Protein AF-A0A951X5V2-F1 (afdb_monomer_lite)

Secondary structure (DSSP, 8-state):
-HHHHHHHHHHHHTSTT--S-----GGGG-S--SBSS---EETTEE-HHHHHH--B-HHHHHHTT-

Structure (mmCIF, N/CA/C/O backbone):
data_AF-A0A951X5V2-F1
#
_entry.id   AF-A0A951X5V2-F1
#
loop_
_atom_site.group_PDB
_atom_site.id
_atom_site.type_symbol
_atom_site.label_atom_id
_atom_site.label_alt_id
_atom_site.label_comp_id
_atom_site.label_asym_id
_atom_site.label_entity_id
_atom_site.label_seq_id
_atom_site.pdbx_PDB_ins_code
_atom_site.Cartn_x
_atom_site.Cartn_y
_atom_site.Cartn_z
_atom_site.occupancy
_atom_site.B_iso_or_equiv
_atom_site.auth_seq_id
_atom_site.auth_comp_id
_atom_site.auth_asym_id
_atom_site.auth_atom_id
_atom_site.pdbx_PDB_model_num
ATOM 1 N N . GLY A 1 1 ? -2.792 6.697 10.807 1.00 72.75 1 GLY A N 1
ATOM 2 C CA . GLY A 1 1 ? -2.384 5.369 10.320 1.00 72.75 1 GLY A CA 1
ATOM 3 C C . GLY A 1 1 ? -1.225 5.495 9.384 1.00 72.75 1 GLY A C 1
ATOM 4 O O . GLY A 1 1 ? -1.290 6.314 8.473 1.00 72.75 1 GLY A O 1
ATOM 5 N N . THR A 1 2 ? -0.168 4.731 9.610 1.00 84.31 2 THR A N 1
ATOM 6 C CA . THR A 1 2 ? 1.018 4.769 8.747 1.00 84.31 2 THR A CA 1
ATOM 7 C C . THR A 1 2 ? 0.786 4.043 7.432 1.00 84.31 2 THR A C 1
ATOM 9 O O . THR A 1 2 ? 1.305 4.481 6.418 1.00 84.31 2 THR A O 1
ATOM 12 N N . GLY A 1 3 ? -0.059 3.013 7.407 1.00 93.62 3 GLY A N 1
ATOM 13 C CA . GLY A 1 3 ? -0.333 2.181 6.240 1.00 93.62 3 GLY A CA 1
ATOM 14 C C . GLY A 1 3 ? -0.989 2.954 5.103 1.00 93.62 3 GLY A C 1
ATOM 15 O O . GLY A 1 3 ? -0.578 2.809 3.957 1.00 93.62 3 GLY A O 1
ATOM 16 N N . ILE A 1 4 ? -1.930 3.863 5.397 1.00 95.69 4 ILE A N 1
ATOM 17 C CA . ILE A 1 4 ? -2.505 4.731 4.355 1.00 95.69 4 ILE A CA 1
ATOM 18 C C . ILE A 1 4 ? -1.469 5.729 3.815 1.00 95.69 4 ILE A C 1
ATOM 20 O O . ILE A 1 4 ? -1.470 6.032 2.623 1.00 95.69 4 ILE A O 1
ATOM 24 N N . GLY A 1 5 ? -0.553 6.202 4.667 1.00 95.75 5 GLY A N 1
ATOM 25 C CA . GLY A 1 5 ? 0.576 7.038 4.258 1.00 95.75 5 GLY A CA 1
ATOM 26 C C . GLY A 1 5 ? 1.536 6.278 3.344 1.00 95.75 5 GLY A C 1
ATOM 27 O O . GLY A 1 5 ? 1.825 6.744 2.245 1.00 95.75 5 GLY A O 1
ATOM 28 N N . THR A 1 6 ? 1.946 5.073 3.750 1.00 96.19 6 THR A N 1
ATOM 29 C CA . THR A 1 6 ? 2.764 4.153 2.952 1.00 96.19 6 THR A CA 1
ATOM 30 C C . THR A 1 6 ? 2.114 3.854 1.605 1.00 96.19 6 THR A C 1
ATOM 32 O O . THR A 1 6 ? 2.779 3.965 0.580 1.00 96.19 6 THR A O 1
ATOM 35 N N . ALA A 1 7 ? 0.814 3.550 1.574 1.00 96.56 7 ALA A N 1
ATOM 36 C CA . ALA A 1 7 ? 0.082 3.291 0.338 1.00 96.56 7 ALA A CA 1
ATOM 37 C C . ALA A 1 7 ? 0.171 4.474 -0.636 1.00 96.56 7 ALA A C 1
ATOM 39 O O . ALA A 1 7 ? 0.468 4.302 -1.814 1.00 96.56 7 ALA A O 1
ATOM 40 N N . ARG A 1 8 ? -0.053 5.702 -0.152 1.00 97.00 8 ARG A N 1
ATOM 41 C CA . ARG A 1 8 ? 0.027 6.907 -0.994 1.00 97.00 8 ARG A CA 1
ATOM 42 C C . ARG A 1 8 ? 1.459 7.208 -1.427 1.00 97.00 8 ARG A C 1
ATOM 44 O O . ARG A 1 8 ? 1.665 7.560 -2.585 1.00 97.00 8 ARG A O 1
ATOM 51 N N . ALA A 1 9 ? 2.432 7.014 -0.544 1.00 96.88 9 ALA A N 1
ATOM 52 C CA . ALA A 1 9 ? 3.841 7.178 -0.869 1.00 96.88 9 ALA A CA 1
ATOM 53 C C . ALA A 1 9 ? 4.315 6.159 -1.919 1.00 96.88 9 ALA A C 1
ATOM 55 O O . ALA A 1 9 ? 5.042 6.545 -2.826 1.00 96.88 9 ALA A O 1
ATOM 56 N N . ALA A 1 10 ? 3.837 4.910 -1.879 1.00 96.75 10 ALA A N 1
ATOM 57 C CA . ALA A 1 10 ? 4.139 3.898 -2.893 1.00 96.75 10 ALA A CA 1
ATOM 58 C C . ALA A 1 10 ? 3.661 4.315 -4.297 1.00 96.75 10 ALA A C 1
ATOM 60 O O . ALA A 1 10 ? 4.372 4.112 -5.275 1.00 96.75 10 ALA A O 1
ATOM 61 N N . LEU A 1 11 ? 2.493 4.962 -4.405 1.00 96.75 11 LEU A N 1
ATOM 62 C CA . LEU A 1 11 ? 1.985 5.469 -5.689 1.00 96.75 11 LEU A CA 1
ATOM 63 C C . LEU A 1 11 ? 2.832 6.619 -6.248 1.00 96.75 11 LEU A C 1
ATOM 65 O O . LEU A 1 11 ? 3.000 6.721 -7.463 1.00 96.75 11 LEU A O 1
ATOM 69 N N . VAL A 1 12 ? 3.357 7.476 -5.367 1.00 96.75 12 VAL A N 1
ATOM 70 C CA . VAL A 1 12 ? 4.288 8.550 -5.742 1.00 96.75 12 VAL A CA 1
ATOM 71 C C . VAL A 1 12 ? 5.645 7.967 -6.136 1.00 96.75 12 VAL A C 1
ATOM 73 O O . VAL A 1 12 ? 6.191 8.350 -7.163 1.00 96.75 12 VAL A O 1
ATOM 76 N N . ALA A 1 13 ? 6.157 7.003 -5.370 1.00 96.88 13 ALA A N 1
ATOM 77 C CA . ALA A 1 13 ? 7.423 6.325 -5.642 1.00 96.88 13 ALA A CA 1
ATOM 78 C C . ALA A 1 13 ? 7.400 5.492 -6.935 1.00 96.88 13 ALA A C 1
ATOM 80 O O . ALA A 1 13 ? 8.449 5.201 -7.489 1.00 96.88 13 ALA A O 1
ATOM 81 N N . ALA A 1 14 ? 6.216 5.127 -7.432 1.00 95.81 14 ALA A N 1
ATOM 82 C CA . ALA A 1 14 ? 6.047 4.448 -8.713 1.00 95.81 14 ALA A CA 1
ATOM 83 C C . ALA A 1 14 ? 6.013 5.390 -9.930 1.00 95.81 14 ALA A C 1
ATOM 85 O O . ALA A 1 14 ? 5.865 4.921 -11.060 1.00 95.81 14 ALA A O 1
ATOM 86 N N . GLN A 1 15 ? 6.079 6.709 -9.726 1.00 96.00 15 GLN A N 1
ATOM 87 C CA . GLN A 1 15 ? 6.101 7.664 -10.832 1.00 96.00 15 GLN A CA 1
ATOM 88 C C . GLN A 1 15 ? 7.477 7.697 -11.519 1.00 96.00 15 GLN A C 1
ATOM 90 O O . GLN A 1 15 ? 8.496 7.423 -10.880 1.00 96.00 15 GLN A O 1
ATOM 95 N N . PRO A 1 16 ? 7.535 8.089 -12.806 1.00 96.75 16 PRO A N 1
ATOM 96 C CA . PRO A 1 16 ? 8.802 8.311 -13.494 1.00 96.75 16 PRO A CA 1
ATOM 97 C C . PRO A 1 16 ? 9.714 9.289 -12.737 1.00 96.75 16 PRO A C 1
ATOM 99 O O . PRO A 1 16 ? 9.252 10.327 -12.261 1.00 96.75 16 PRO A O 1
ATOM 102 N N . GLY A 1 17 ? 11.013 8.981 -12.674 1.00 95.31 17 GLY A N 1
ATOM 103 C CA . GLY A 1 17 ? 12.029 9.813 -12.018 1.00 95.31 17 GLY A CA 1
ATOM 104 C C . GLY A 1 17 ? 12.321 9.450 -10.558 1.00 95.31 17 GLY A C 1
ATOM 105 O O . GLY A 1 17 ? 13.178 10.083 -9.943 1.00 95.31 17 GLY A O 1
ATOM 106 N N . VAL A 1 18 ? 11.648 8.437 -10.002 1.00 95.38 18 VAL A N 1
ATOM 107 C CA . VAL A 1 18 ? 12.034 7.802 -8.732 1.00 95.38 18 VAL A CA 1
ATOM 108 C C . VAL A 1 18 ? 12.734 6.480 -9.042 1.00 95.38 18 VAL A C 1
ATOM 110 O O . VAL A 1 18 ? 12.127 5.415 -9.058 1.00 95.38 18 VAL A O 1
ATOM 113 N N . ASP A 1 19 ? 14.037 6.562 -9.303 1.00 94.88 19 ASP A N 1
ATOM 114 C CA . ASP A 1 19 ? 14.836 5.418 -9.776 1.00 94.88 19 ASP A CA 1
ATOM 115 C C . ASP A 1 19 ? 15.574 4.679 -8.642 1.00 94.88 19 ASP A C 1
ATOM 117 O O . ASP A 1 19 ? 16.328 3.732 -8.874 1.00 94.88 19 ASP A O 1
ATOM 121 N N . HIS A 1 20 ? 15.369 5.110 -7.395 1.00 95.12 20 HIS A N 1
ATOM 122 C CA . HIS A 1 20 ? 15.969 4.511 -6.206 1.00 95.12 20 HIS A CA 1
ATOM 123 C C . HIS A 1 20 ? 14.900 3.902 -5.291 1.00 95.12 20 HIS A C 1
ATOM 125 O O . HIS A 1 20 ? 13.792 4.442 -5.201 1.00 95.12 20 HIS A O 1
ATOM 131 N N . PRO A 1 21 ? 15.226 2.817 -4.560 1.00 94.69 21 PRO A N 1
ATOM 132 C CA . PRO A 1 21 ? 14.332 2.266 -3.551 1.00 94.69 21 PRO A CA 1
ATOM 133 C C . PRO A 1 21 ? 13.893 3.334 -2.545 1.00 94.69 21 PRO A C 1
ATOM 135 O O . PRO A 1 21 ? 14.712 4.090 -2.021 1.00 94.69 21 PRO A O 1
ATOM 138 N N . SER A 1 22 ? 12.591 3.384 -2.274 1.00 95.31 22 SER A N 1
ATOM 139 C CA . SER A 1 22 ? 12.009 4.276 -1.272 1.00 95.31 22 SER A CA 1
ATOM 140 C C . SER A 1 22 ? 11.855 3.549 0.058 1.00 95.31 22 SER A C 1
ATOM 142 O O . SER A 1 22 ? 11.356 2.426 0.101 1.00 95.31 22 SER A O 1
ATOM 144 N N . GLU A 1 23 ? 12.235 4.200 1.157 1.00 94.12 23 GLU A N 1
ATOM 145 C CA . GLU A 1 23 ? 12.028 3.644 2.494 1.00 94.12 23 GLU A CA 1
ATOM 146 C C . GLU A 1 23 ? 10.546 3.746 2.890 1.00 94.12 23 GLU A C 1
ATOM 148 O O . GLU A 1 23 ? 10.069 4.798 3.316 1.00 94.12 23 GLU A O 1
ATOM 153 N N . LEU A 1 24 ? 9.809 2.645 2.716 1.00 94.75 24 LEU A N 1
ATOM 154 C CA . LEU A 1 24 ? 8.356 2.566 2.909 1.00 94.75 24 LEU A CA 1
ATOM 155 C C . LEU A 1 24 ? 7.933 1.499 3.932 1.00 94.75 24 LEU A C 1
ATOM 157 O O . LEU A 1 24 ? 6.748 1.183 4.035 1.00 94.75 24 LEU A O 1
ATOM 161 N N . SER A 1 25 ? 8.866 0.978 4.734 1.00 92.88 25 SER A N 1
ATOM 162 C CA . SER A 1 25 ? 8.612 -0.136 5.661 1.00 92.88 25 SER A CA 1
ATOM 163 C C . SER A 1 25 ? 8.092 0.280 7.045 1.00 92.88 25 SER A C 1
ATOM 165 O O . SER A 1 25 ? 7.836 -0.575 7.891 1.00 92.88 25 SER A O 1
ATOM 167 N N . PHE A 1 26 ? 7.908 1.581 7.317 1.00 90.06 26 PHE A N 1
ATOM 168 C CA . PHE A 1 26 ? 7.604 2.066 8.674 1.00 90.06 26 PHE A CA 1
ATOM 169 C C . PHE A 1 26 ? 6.349 1.434 9.298 1.00 90.06 26 PHE A C 1
ATOM 171 O O . PHE A 1 26 ? 6.332 1.172 10.499 1.00 90.06 26 PHE A O 1
ATOM 178 N N . PHE A 1 27 ? 5.327 1.133 8.491 1.00 88.50 27 PHE A N 1
ATOM 179 C CA . PHE A 1 27 ? 4.092 0.493 8.955 1.00 88.50 27 PHE A CA 1
ATOM 180 C C . PHE A 1 27 ? 4.326 -0.878 9.615 1.00 88.50 27 PHE A C 1
ATOM 182 O O . PHE A 1 27 ? 3.558 -1.266 10.488 1.00 88.50 27 PHE A O 1
ATOM 189 N N . MET A 1 28 ? 5.416 -1.578 9.279 1.00 89.62 28 MET A N 1
ATOM 190 C CA . MET A 1 28 ? 5.785 -2.856 9.902 1.00 89.62 28 MET A CA 1
ATOM 191 C C . MET A 1 28 ? 6.198 -2.715 11.371 1.00 89.62 28 MET A C 1
ATOM 193 O O . MET A 1 28 ? 6.224 -3.698 12.106 1.00 89.62 28 MET A O 1
ATOM 197 N N . LYS A 1 29 ? 6.563 -1.504 11.807 1.00 90.31 29 LYS A N 1
ATOM 198 C CA . LYS A 1 29 ? 6.950 -1.228 13.197 1.00 90.31 29 LYS A CA 1
ATOM 199 C C . LYS A 1 29 ? 5.746 -0.970 14.096 1.00 90.31 29 LYS A C 1
ATOM 201 O O . LYS A 1 29 ? 5.910 -0.884 15.312 1.00 90.31 29 LYS A O 1
ATOM 206 N N . LEU A 1 30 ? 4.558 -0.804 13.517 1.00 88.94 30 LEU A N 1
ATOM 207 C CA . LEU A 1 30 ? 3.345 -0.584 14.283 1.00 88.94 30 LEU A CA 1
ATOM 208 C C . LEU A 1 30 ? 2.700 -1.911 14.668 1.00 88.94 30 LEU A C 1
ATOM 210 O O . LEU A 1 30 ? 2.602 -2.833 13.866 1.00 88.94 30 LEU A O 1
ATOM 214 N N . LYS A 1 31 ? 2.209 -1.972 15.907 1.00 87.69 31 LYS A N 1
ATOM 215 C CA . LYS A 1 31 ? 1.401 -3.097 16.387 1.00 87.69 31 LYS A CA 1
ATOM 216 C C . LYS A 1 31 ? 0.012 -3.108 15.741 1.00 87.69 31 LYS A C 1
ATOM 218 O O . LYS A 1 31 ? -0.531 -4.172 15.467 1.00 87.69 31 LYS A O 1
ATOM 223 N N . GLU A 1 32 ? -0.551 -1.923 15.521 1.00 90.50 32 GLU A N 1
ATOM 224 C CA . GLU A 1 32 ? -1.908 -1.710 15.026 1.00 90.50 32 GLU A CA 1
ATOM 225 C C . GLU A 1 32 ? -1.916 -0.567 14.007 1.00 90.50 32 GLU A C 1
ATOM 227 O O . GLU A 1 32 ? -1.110 0.363 14.081 1.00 90.50 32 GLU A O 1
ATOM 232 N N . ASP A 1 33 ? -2.839 -0.637 13.050 1.00 93.25 33 ASP A N 1
ATOM 233 C CA . ASP A 1 33 ? -3.042 0.400 12.045 1.00 93.25 33 ASP A CA 1
ATOM 234 C C . ASP A 1 33 ? -4.535 0.553 11.741 1.00 93.25 33 ASP A C 1
ATOM 236 O O . ASP A 1 33 ? -5.320 -0.385 11.874 1.00 93.25 33 ASP A O 1
ATOM 240 N N . ILE A 1 34 ? -4.919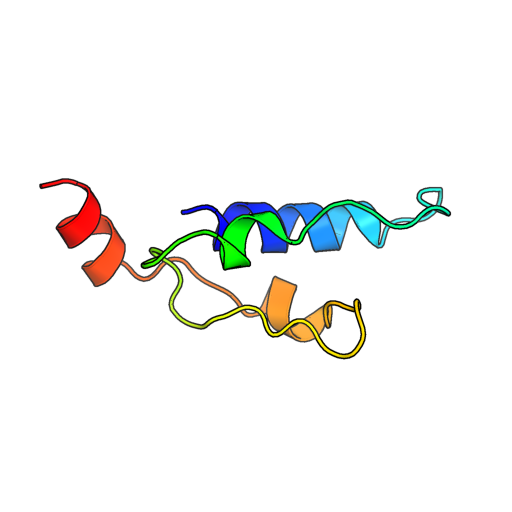 1.739 11.283 1.00 95.56 34 ILE A N 1
ATOM 241 C CA . ILE A 1 34 ? -6.310 2.109 10.989 1.00 95.56 34 ILE A CA 1
ATOM 242 C C . ILE A 1 34 ? -6.737 1.713 9.573 1.00 95.56 34 ILE A C 1
ATOM 244 O O . ILE A 1 34 ? -7.773 2.168 9.105 1.00 95.56 34 ILE A O 1
ATOM 248 N N . VAL A 1 35 ? -5.920 0.962 8.835 1.00 96.38 35 VAL A N 1
ATOM 249 C CA . VAL A 1 35 ? -6.268 0.495 7.487 1.00 96.38 35 VAL A CA 1
ATOM 250 C C . VAL A 1 35 ? -7.096 -0.788 7.539 1.00 96.38 35 VAL A C 1
ATOM 252 O O . VAL A 1 35 ? -6.962 -1.582 8.470 1.00 96.38 35 VAL A O 1
ATOM 255 N N . ASP A 1 36 ? -7.939 -0.989 6.527 1.00 95.88 36 ASP A N 1
ATOM 256 C CA . ASP A 1 36 ? -8.848 -2.139 6.392 1.00 95.88 36 ASP A CA 1
ATOM 257 C C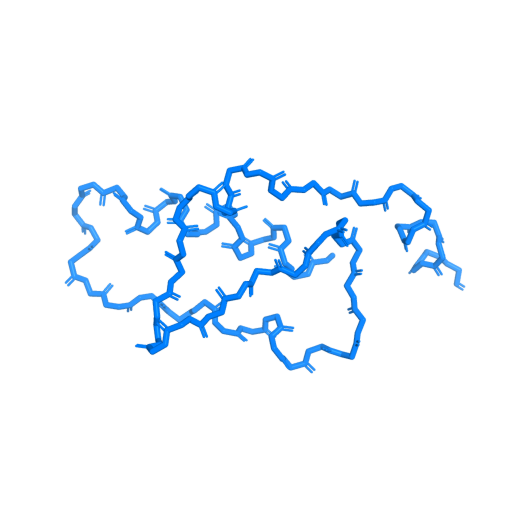 . ASP A 1 36 ? -8.123 -3.459 6.094 1.00 95.88 36 ASP A C 1
ATOM 259 O O . ASP A 1 36 ? -8.645 -4.544 6.349 1.00 95.88 36 ASP A O 1
ATOM 263 N N . ARG A 1 37 ? -6.905 -3.367 5.560 1.00 93.12 37 ARG A N 1
ATOM 264 C CA . ARG A 1 37 ? -6.037 -4.492 5.214 1.00 93.12 37 ARG A CA 1
ATOM 265 C C . ARG A 1 37 ? -4.564 -4.098 5.362 1.00 93.12 37 ARG A C 1
ATOM 267 O O . ARG A 1 37 ? -4.238 -2.925 5.170 1.00 93.12 37 ARG A O 1
ATOM 274 N N . PRO A 1 38 ? -3.666 -5.043 5.682 1.00 90.50 38 PRO A N 1
ATOM 275 C CA . PRO A 1 38 ? -2.231 -4.776 5.666 1.00 90.50 38 PRO A CA 1
ATOM 276 C C . PRO A 1 38 ? -1.737 -4.497 4.237 1.00 90.50 38 PRO A C 1
ATOM 278 O O . PRO A 1 38 ? -2.328 -4.983 3.273 1.00 90.50 38 PRO A O 1
ATOM 281 N N . LEU A 1 39 ? -0.631 -3.755 4.104 1.00 92.75 39 LEU A N 1
ATOM 282 C CA . LEU A 1 39 ? 0.175 -3.770 2.880 1.00 92.75 39 LEU A CA 1
ATOM 283 C C . LEU A 1 39 ? 1.246 -4.858 3.022 1.00 92.75 39 LEU A C 1
ATOM 285 O O . LEU A 1 39 ? 2.159 -4.673 3.827 1.00 92.75 39 LEU A O 1
ATOM 289 N N . PRO A 1 40 ? 1.164 -5.983 2.300 1.00 92.50 40 PRO A N 1
ATOM 290 C CA . PRO A 1 40 ? 2.243 -6.960 2.304 1.00 92.50 40 PRO A CA 1
ATOM 291 C C . PRO A 1 40 ? 3.500 -6.360 1.664 1.00 92.50 40 PRO A C 1
ATOM 293 O O . PRO A 1 40 ? 3.418 -5.607 0.692 1.00 92.50 40 PRO A O 1
ATOM 296 N N . LEU A 1 41 ? 4.654 -6.690 2.243 1.00 92.56 41 LEU A N 1
ATOM 297 C CA . LEU A 1 41 ? 5.964 -6.422 1.664 1.00 92.56 41 LEU A CA 1
ATOM 298 C C . LEU A 1 41 ? 6.570 -7.770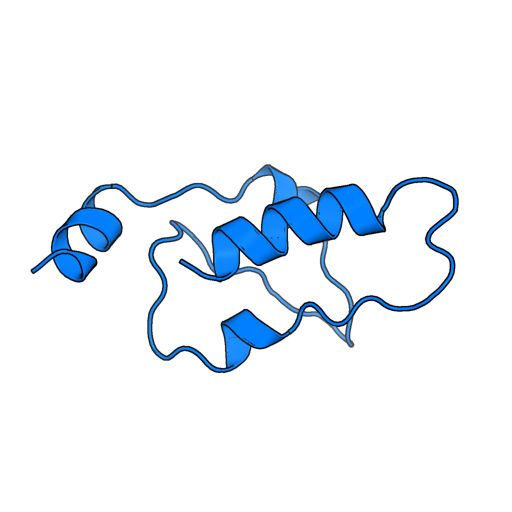 1.273 1.00 92.56 41 LEU A C 1
ATOM 300 O O . LEU A 1 41 ? 6.933 -8.555 2.150 1.00 92.56 41 LEU A O 1
ATOM 304 N N . ASP A 1 42 ? 6.685 -8.015 -0.026 1.00 94.00 42 ASP A N 1
ATOM 305 C CA . ASP A 1 42 ? 7.147 -9.288 -0.573 1.00 94.00 42 ASP A CA 1
ATOM 306 C C . ASP A 1 42 ? 8.533 -9.091 -1.188 1.00 94.00 42 ASP A C 1
ATOM 308 O O . ASP A 1 42 ? 8.697 -8.351 -2.154 1.00 94.00 42 ASP A O 1
ATOM 312 N N . ASP A 1 43 ? 9.551 -9.701 -0.573 1.00 94.19 43 ASP A N 1
ATOM 313 C CA . ASP A 1 43 ? 10.966 -9.574 -0.969 1.00 94.19 43 ASP A CA 1
ATOM 314 C C . ASP A 1 43 ? 11.447 -8.112 -1.116 1.00 94.19 43 ASP A C 1
ATOM 316 O O . ASP A 1 43 ? 12.211 -7.754 -2.008 1.00 94.19 43 ASP A O 1
ATOM 320 N N . GLY A 1 44 ? 10.953 -7.228 -0.241 1.00 93.38 44 GLY A N 1
ATOM 321 C CA . GLY A 1 44 ? 11.278 -5.798 -0.266 1.00 93.38 44 GLY A CA 1
ATOM 322 C C . GLY A 1 44 ? 10.441 -4.960 -1.239 1.00 93.38 44 GLY A C 1
ATOM 323 O O . GLY A 1 44 ? 10.669 -3.754 -1.335 1.00 93.38 44 GLY A O 1
ATOM 324 N N . TYR A 1 45 ? 9.451 -5.550 -1.912 1.00 95.38 45 TYR A N 1
ATOM 325 C CA . TYR A 1 45 ? 8.565 -4.859 -2.848 1.00 95.38 45 TYR A CA 1
ATOM 326 C C . TYR A 1 45 ? 7.155 -4.671 -2.286 1.00 95.38 45 TYR A C 1
ATOM 328 O O . TYR A 1 45 ? 6.632 -5.508 -1.554 1.00 95.38 45 TYR A O 1
ATOM 336 N N . LEU A 1 46 ? 6.521 -3.563 -2.677 1.00 95.56 46 LEU A N 1
ATOM 337 C CA . LEU A 1 46 ? 5.095 -3.316 -2.471 1.00 95.56 46 LEU A CA 1
ATOM 338 C C . LEU A 1 46 ? 4.359 -3.475 -3.801 1.00 95.56 46 LEU A C 1
ATOM 340 O O . LEU A 1 46 ? 4.737 -2.873 -4.809 1.00 95.56 46 LEU A O 1
ATOM 344 N N . HIS A 1 47 ? 3.255 -4.216 -3.796 1.00 95.81 47 HIS A N 1
ATOM 345 C CA . HIS A 1 47 ? 2.376 -4.302 -4.955 1.00 95.81 47 HIS A CA 1
ATOM 346 C C . HIS A 1 47 ? 1.495 -3.048 -5.061 1.00 95.81 47 HIS A C 1
ATOM 348 O O . HIS A 1 47 ? 0.720 -2.716 -4.163 1.00 95.81 47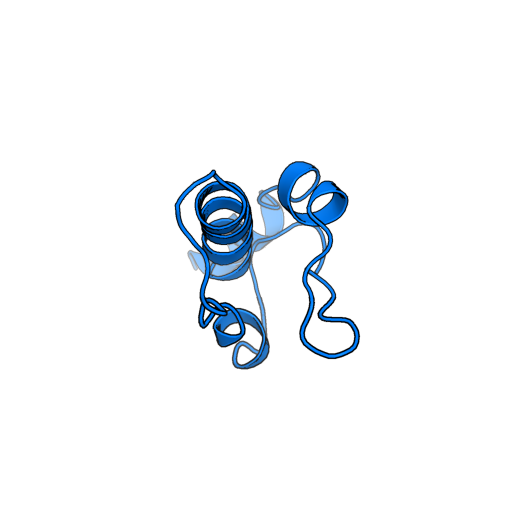 HIS A O 1
ATOM 354 N N . LEU A 1 48 ? 1.560 -2.347 -6.199 1.00 95.94 48 LEU A N 1
ATOM 355 C CA . LEU A 1 48 ? 0.784 -1.113 -6.404 1.00 95.94 48 LEU A CA 1
ATOM 356 C C . LEU A 1 48 ? -0.730 -1.340 -6.391 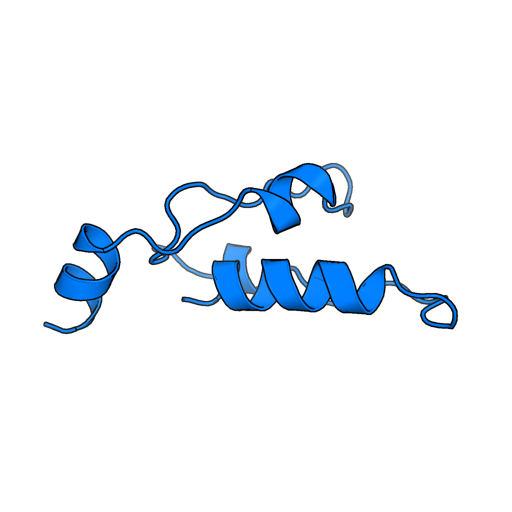1.00 95.94 48 LEU A C 1
ATOM 358 O O . LEU A 1 48 ? -1.480 -0.451 -5.988 1.00 95.94 48 LEU A O 1
ATOM 362 N N . ALA A 1 49 ? -1.181 -2.528 -6.796 1.00 96.56 49 ALA A N 1
ATOM 363 C CA 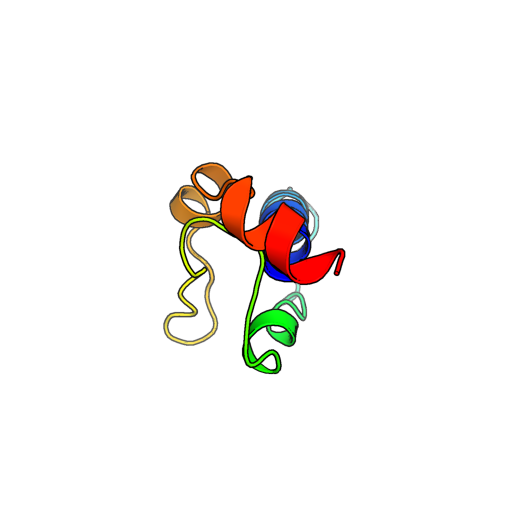. ALA A 1 49 ? -2.588 -2.906 -6.709 1.00 96.56 49 ALA A CA 1
ATOM 364 C C . ALA A 1 49 ? -3.094 -2.855 -5.256 1.00 96.56 49 ALA A C 1
ATOM 366 O O . ALA A 1 49 ? -4.175 -2.321 -5.003 1.00 96.56 49 ALA A O 1
ATOM 367 N N . ASP A 1 50 ? -2.282 -3.307 -4.300 1.00 95.75 50 ASP A N 1
ATOM 368 C CA . ASP A 1 50 ? -2.632 -3.284 -2.879 1.00 95.75 50 ASP A CA 1
ATOM 369 C C . ASP A 1 50 ? -2.619 -1.855 -2.332 1.00 95.75 50 ASP A C 1
ATOM 371 O O . ASP A 1 50 ? -3.552 -1.441 -1.642 1.00 95.75 50 ASP A O 1
ATOM 375 N N . ALA A 1 51 ? -1.629 -1.049 -2.729 1.00 95.81 51 ALA A N 1
ATOM 376 C CA . ALA A 1 51 ? -1.565 0.370 -2.378 1.00 95.81 51 ALA A CA 1
ATOM 377 C C . ALA A 1 51 ? -2.783 1.176 -2.888 1.00 95.81 51 ALA A C 1
ATOM 379 O O . ALA A 1 51 ? -3.252 2.106 -2.221 1.00 95.81 51 ALA A O 1
ATOM 380 N N . LEU A 1 52 ? -3.329 0.819 -4.055 1.00 97.12 52 LEU A N 1
ATOM 381 C CA . LEU A 1 52 ? -4.568 1.402 -4.585 1.00 97.12 52 LEU A CA 1
ATOM 382 C C . LEU A 1 52 ? -5.814 0.917 -3.833 1.00 97.12 52 LEU A C 1
ATOM 384 O O . LEU A 1 52 ? -6.757 1.692 -3.637 1.00 97.12 52 LEU A O 1
ATOM 388 N N . ALA A 1 53 ? -5.832 -0.353 -3.430 1.00 96.81 53 ALA A N 1
ATOM 389 C CA . ALA A 1 53 ? -6.982 -0.986 -2.795 1.00 96.81 53 ALA A CA 1
ATOM 390 C C . ALA A 1 53 ? -7.162 -0.588 -1.324 1.00 96.81 53 ALA A C 1
ATOM 392 O O . ALA A 1 53 ? -8.300 -0.550 -0.856 1.00 96.81 53 ALA A O 1
ATOM 393 N N . VAL A 1 54 ? -6.076 -0.275 -0.612 1.00 95.88 54 VAL A N 1
ATOM 394 C CA . VAL A 1 54 ? -6.084 0.052 0.822 1.00 95.88 54 VAL A CA 1
ATOM 395 C C . VAL A 1 54 ? -6.970 1.257 1.141 1.00 95.88 54 VAL A C 1
ATOM 397 O O . VAL A 1 54 ? -6.898 2.319 0.505 1.00 95.88 54 VAL A O 1
ATOM 400 N N . ARG A 1 55 ? -7.797 1.097 2.178 1.00 97.00 55 ARG A N 1
ATOM 401 C CA . ARG A 1 55 ? -8.694 2.123 2.718 1.00 97.00 55 ARG A CA 1
ATOM 402 C C . ARG A 1 55 ? -8.482 2.276 4.218 1.00 97.00 55 ARG A C 1
ATOM 404 O O . ARG A 1 55 ? -7.956 1.393 4.883 1.00 97.00 55 ARG A O 1
ATOM 411 N N . VAL A 1 56 ? -8.902 3.419 4.752 1.00 96.62 56 VAL A N 1
ATOM 412 C CA . VAL A 1 56 ? -9.035 3.590 6.202 1.00 96.62 56 VAL A CA 1
ATOM 413 C C . VAL A 1 56 ? -10.278 2.831 6.656 1.00 96.62 56 VAL A C 1
ATOM 415 O O . VAL A 1 56 ? -11.348 3.016 6.077 1.00 96.62 56 VAL A O 1
ATOM 418 N N . ASP A 1 57 ? -10.128 2.004 7.682 1.00 97.25 57 ASP A N 1
ATOM 419 C CA . ASP A 1 57 ? -11.214 1.366 8.413 1.00 97.25 57 ASP A CA 1
ATOM 420 C C . ASP A 1 57 ? -11.817 2.383 9.405 1.00 97.25 57 ASP A C 1
ATOM 422 O O . ASP A 1 57 ? -11.133 2.816 10.341 1.00 97.25 57 ASP A O 1
ATOM 426 N N . PRO A 1 58 ? -13.087 2.795 9.228 1.00 96.12 58 PRO A N 1
ATOM 427 C CA . PRO A 1 58 ? -13.723 3.784 10.096 1.00 96.12 58 PRO A CA 1
ATOM 428 C C . PRO A 1 58 ? -13.871 3.338 11.554 1.00 96.12 58 PRO A C 1
ATOM 430 O O . PRO A 1 58 ? -13.938 4.192 12.438 1.00 96.12 58 PRO A O 1
ATOM 433 N N . THR A 1 59 ? -13.956 2.030 11.810 1.00 96.50 59 THR A N 1
ATOM 434 C CA . THR A 1 59 ? -14.070 1.480 13.166 1.00 96.50 59 THR A CA 1
ATOM 435 C C . THR A 1 59 ? -12.732 1.605 13.874 1.00 96.50 59 THR A C 1
ATOM 437 O O . THR A 1 59 ? -12.660 2.258 14.910 1.00 96.50 59 THR A O 1
ATOM 440 N N . ARG A 1 60 ? -11.654 1.118 13.247 1.00 94.62 60 ARG A N 1
ATOM 441 C CA . ARG A 1 60 ? -10.290 1.229 13.794 1.00 94.62 60 ARG A CA 1
ATOM 442 C C . ARG A 1 60 ? -9.843 2.675 13.966 1.00 94.62 60 ARG A C 1
ATOM 444 O O . ARG A 1 60 ? -9.137 3.003 14.911 1.00 94.62 60 ARG A O 1
ATOM 451 N N . LEU A 1 61 ? -10.251 3.558 13.051 1.00 95.00 61 LEU A N 1
ATOM 452 C CA . LEU A 1 61 ? -9.991 4.991 13.184 1.00 95.00 61 LEU A CA 1
ATOM 453 C C . LEU A 1 61 ? -10.646 5.573 14.441 1.00 95.00 61 LEU A C 1
ATOM 455 O O . LEU A 1 61 ? -10.042 6.419 15.091 1.00 95.00 61 LEU A O 1
ATOM 459 N N . ARG A 1 62 ? -11.873 5.147 14.761 1.00 95.56 62 ARG A N 1
ATOM 460 C CA . ARG A 1 62 ? -12.574 5.597 15.965 1.00 95.56 62 ARG A CA 1
ATOM 461 C C . ARG A 1 62 ? -11.904 5.062 17.226 1.00 95.56 62 ARG A C 1
ATOM 463 O O . ARG A 1 62 ? -11.646 5.850 18.120 1.00 95.56 62 ARG A O 1
ATOM 470 N N . GLU A 1 63 ? -11.568 3.775 17.246 1.00 93.81 63 GLU A N 1
ATOM 471 C CA . GLU A 1 63 ? -10.857 3.131 18.362 1.00 93.81 63 GLU A CA 1
ATOM 472 C C . GLU A 1 63 ? -9.498 3.792 18.641 1.00 93.81 63 GLU A C 1
ATOM 474 O O . GLU A 1 63 ? -9.118 3.962 19.789 1.00 93.81 63 GLU A O 1
ATOM 479 N N . ALA A 1 64 ? -8.779 4.229 17.602 1.00 89.81 64 ALA A N 1
ATOM 480 C CA . ALA A 1 64 ? -7.495 4.917 17.748 1.00 89.81 64 ALA A CA 1
ATOM 481 C C . ALA A 1 64 ? -7.601 6.391 18.197 1.00 89.81 64 ALA A C 1
ATOM 483 O O . ALA A 1 64 ? -6.571 7.032 18.410 1.00 89.81 64 ALA A O 1
ATOM 484 N N . ALA A 1 65 ? -8.811 6.956 18.250 1.00 86.75 65 ALA A N 1
ATOM 485 C CA . ALA A 1 65 ? -9.063 8.337 18.668 1.00 86.75 65 ALA A CA 1
ATOM 486 C C . ALA A 1 65 ? -9.491 8.456 20.143 1.00 86.75 65 ALA A C 1
ATOM 488 O O . ALA A 1 65 ? -9.656 9.579 20.625 1.00 86.75 65 ALA A O 1
ATOM 489 N N . GLU A 1 66 ? -9.684 7.323 20.822 1.00 77.38 66 GLU A N 1
ATOM 490 C CA . GLU A 1 66 ? -9.995 7.200 22.253 1.00 77.38 66 GLU A CA 1
ATOM 491 C C . GLU A 1 66 ? -8.715 7.036 23.089 1.00 77.38 66 GLU A C 1
ATOM 493 O O . GLU A 1 66 ? -8.675 7.623 24.196 1.00 77.38 66 GLU A O 1
#

Sequence (66 aa):
GTGIGTARAALVAAQPGVDHPSELSFFMKLKEDIVDRPLPLDDGYLHLADALAVRVDPTRLREAAE

Radius of gyration: 12.34 Å; chains: 1; bounding box: 30×19×36 Å

Foldseek 3Di:
DLQLVLLVVLVVCPDPPNPDQDDSCVVVVDPDDQKPDHQDQDPNDTDNVVSVVIDGNPVSVVVVVD

pLDDT: mean 93.69, std 4.35, range [72.75, 97.25]